Protein AF-A0A537UV97-F1 (afdb_monomer_lite)

pLDDT: mean 91.1, std 6.42, range [53.94, 96.88]

Secondary structure (DSSP, 8-state):
--EEEEEEETTTTEEEEE-----TT--S-TT-------PPPPP------GGG-EE-SS-EE-PPS--

Sequence (67 aa):
LDYVSPDVNQSTGTLQVRAIFENAKQALLPGYFVRVRVPLRAQQALLVPEVAVGADQAGRYVLTVNA

Structure (mmCIF, N/CA/C/O backbone):
data_AF-A0A537UV97-F1
#
_entry.id   AF-A0A537UV97-F1
#
loop_
_atom_site.group_PDB
_atom_site.id
_atom_site.type_symbol
_atom_site.label_atom_id
_atom_site.label_alt_id
_atom_site.label_comp_id
_atom_site.label_asym_id
_atom_site.label_entity_id
_atom_site.label_seq_id
_atom_site.pdbx_PDB_ins_code
_atom_site.Cartn_x
_atom_site.Cartn_y
_atom_site.Cartn_z
_atom_site.occupancy
_atom_site.B_iso_or_equiv
_atom_site.auth_seq_id
_atom_site.auth_comp_id
_atom_site.auth_asym_id
_atom_site.auth_atom_id
_atom_site.pdbx_PDB_model_num
ATOM 1 N N . LEU A 1 1 ? -5.390 9.411 6.499 1.00 80.44 1 LEU A N 1
ATOM 2 C CA . LEU A 1 1 ? -4.415 9.020 7.538 1.00 80.44 1 LEU A CA 1
ATOM 3 C C . LEU A 1 1 ? -4.173 10.253 8.380 1.00 80.44 1 LEU A C 1
ATOM 5 O O . LEU A 1 1 ? -3.849 11.280 7.795 1.00 80.44 1 LEU A O 1
ATOM 9 N N . ASP A 1 2 ? -4.407 10.181 9.686 1.00 84.88 2 ASP A N 1
ATOM 10 C CA . ASP A 1 2 ? -4.118 11.292 10.606 1.00 84.88 2 ASP A CA 1
ATOM 11 C C . ASP A 1 2 ? -2.706 11.194 11.190 1.00 84.88 2 ASP A C 1
ATOM 13 O O . ASP A 1 2 ? -2.136 12.204 11.590 1.00 84.88 2 ASP A O 1
ATOM 17 N N . TYR A 1 3 ? -2.128 9.989 11.215 1.00 91.44 3 TYR A N 1
ATOM 18 C CA . TYR A 1 3 ? -0.824 9.757 11.817 1.00 91.44 3 TYR A CA 1
ATOM 19 C C . TYR A 1 3 ? -0.076 8.595 11.161 1.00 91.44 3 TYR A C 1
ATOM 21 O O . TYR A 1 3 ? -0.670 7.573 10.804 1.00 91.44 3 TYR A O 1
ATOM 29 N N . VAL A 1 4 ? 1.243 8.757 11.054 1.00 92.12 4 VAL A N 1
ATOM 30 C CA . VAL A 1 4 ? 2.212 7.731 10.657 1.00 92.12 4 VAL A CA 1
ATOM 31 C C . VAL A 1 4 ? 3.313 7.726 11.715 1.00 92.12 4 VAL A C 1
ATOM 33 O O . VAL A 1 4 ? 3.848 8.785 12.041 1.00 92.12 4 VAL A O 1
ATOM 36 N N . SER A 1 5 ? 3.635 6.552 12.255 1.00 92.56 5 SER A N 1
ATOM 37 C CA . SER A 1 5 ? 4.744 6.393 13.198 1.00 92.56 5 SER A CA 1
ATOM 38 C C . SER A 1 5 ? 6.081 6.727 12.525 1.00 92.56 5 SER A C 1
ATOM 40 O O . SER A 1 5 ? 6.303 6.269 11.401 1.00 92.56 5 SER A O 1
ATOM 42 N N . PRO A 1 6 ? 6.979 7.484 13.182 1.00 93.06 6 PRO A N 1
ATOM 43 C CA . PRO A 1 6 ? 8.335 7.696 12.679 1.00 93.06 6 PRO A CA 1
ATOM 44 C C . PRO A 1 6 ? 9.1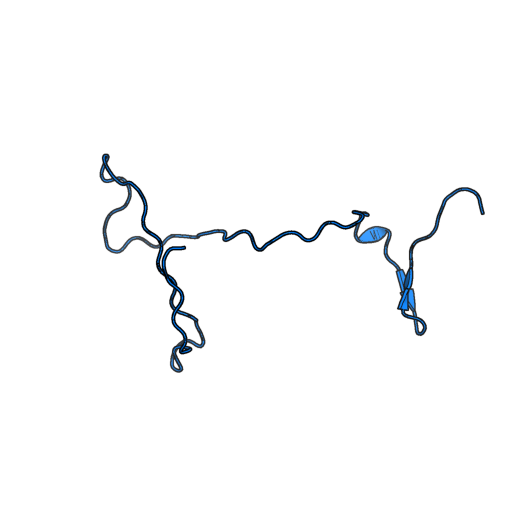87 6.421 12.772 1.00 93.06 6 P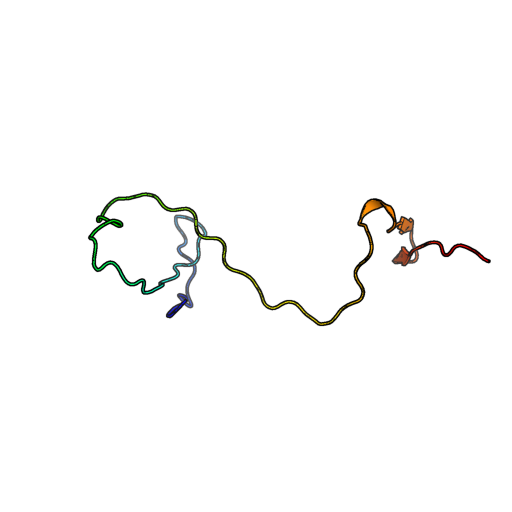RO A C 1
ATOM 46 O O . PRO A 1 6 ? 10.102 6.237 11.974 1.00 93.06 6 PRO A O 1
ATOM 49 N N . ASP A 1 7 ? 8.856 5.531 13.710 1.00 95.88 7 ASP A N 1
ATOM 50 C CA . ASP A 1 7 ? 9.588 4.295 13.959 1.00 95.88 7 ASP A CA 1
ATOM 51 C C . ASP A 1 7 ? 8.910 3.088 13.305 1.00 95.88 7 ASP A C 1
ATOM 53 O O . ASP A 1 7 ? 7.677 2.961 13.287 1.00 95.88 7 ASP A O 1
ATOM 57 N N . VAL A 1 8 ? 9.741 2.167 12.814 1.00 94.94 8 VAL A N 1
ATOM 58 C CA . VAL A 1 8 ? 9.324 0.852 12.318 1.00 94.94 8 VAL A CA 1
ATOM 59 C C . VAL A 1 8 ? 9.249 -0.114 13.492 1.00 94.94 8 VAL A C 1
ATOM 61 O O . VAL A 1 8 ? 10.188 -0.225 14.281 1.00 94.94 8 VAL A O 1
ATOM 64 N N . ASN A 1 9 ? 8.154 -0.868 13.588 1.00 95.12 9 ASN A N 1
ATOM 65 C CA . ASN A 1 9 ? 8.075 -1.946 14.562 1.00 95.12 9 ASN A CA 1
ATOM 66 C C . ASN A 1 9 ? 9.035 -3.075 14.153 1.00 95.12 9 ASN A C 1
ATOM 68 O O . ASN A 1 9 ? 8.830 -3.724 13.129 1.00 95.12 9 ASN A O 1
ATOM 72 N N . GLN A 1 10 ? 10.073 -3.318 14.955 1.00 95.38 10 GLN A N 1
ATOM 73 C CA . GLN A 1 10 ? 11.124 -4.292 14.643 1.00 95.38 10 GLN A CA 1
ATOM 74 C C . GLN A 1 10 ? 10.652 -5.751 14.674 1.00 95.38 10 GLN A C 1
ATOM 76 O O . GLN A 1 10 ? 11.249 -6.584 13.998 1.00 95.38 10 GLN A O 1
ATOM 81 N N . SER A 1 11 ? 9.594 -6.082 15.424 1.00 96.88 11 SER A N 1
ATOM 82 C CA . SER A 1 11 ? 9.109 -7.467 15.497 1.00 96.88 11 SER A CA 1
ATOM 83 C C . SER A 1 11 ? 8.282 -7.866 14.276 1.00 96.88 11 SER A C 1
ATOM 85 O O . SER A 1 11 ? 8.271 -9.036 13.902 1.00 96.88 11 SER A O 1
ATOM 87 N N . THR A 1 12 ? 7.608 -6.904 13.639 1.00 95.19 12 THR A N 1
ATOM 88 C CA . THR A 1 12 ? 6.729 -7.146 12.483 1.00 95.19 12 THR A CA 1
ATOM 89 C C . THR A 1 12 ? 7.261 -6.571 11.173 1.00 95.19 12 THR A C 1
ATOM 91 O O . THR A 1 12 ? 6.752 -6.916 10.110 1.00 95.19 12 THR A O 1
ATOM 94 N N . GLY A 1 13 ? 8.246 -5.671 11.222 1.00 95.00 13 GLY A N 1
ATOM 95 C CA . GLY A 1 13 ? 8.744 -4.943 10.053 1.00 95.00 13 GLY A CA 1
ATOM 96 C C . GLY A 1 13 ? 7.723 -3.967 9.456 1.00 95.00 13 GLY A C 1
ATOM 97 O O . GLY A 1 13 ? 7.815 -3.627 8.280 1.00 95.00 13 GLY A O 1
ATOM 98 N N . THR A 1 14 ? 6.722 -3.534 10.231 1.00 94.25 14 THR A N 1
ATOM 99 C CA . THR A 1 14 ? 5.626 -2.682 9.739 1.00 94.25 14 THR A CA 1
ATOM 100 C C . THR A 1 14 ? 5.675 -1.275 10.323 1.00 94.25 14 THR A C 1
ATOM 102 O O . THR A 1 14 ? 5.998 -1.094 11.498 1.00 94.25 14 THR A O 1
ATOM 105 N N . LEU A 1 15 ? 5.239 -0.286 9.539 1.00 93.44 15 LEU A N 1
ATOM 106 C CA . LEU A 1 15 ? 4.930 1.056 10.034 1.00 93.44 15 LEU A CA 1
ATOM 107 C C . LEU A 1 15 ? 3.514 1.100 10.606 1.00 93.44 15 LEU A C 1
ATOM 109 O O . LEU A 1 15 ? 2.557 0.672 9.958 1.00 93.44 15 LEU A O 1
ATOM 113 N N . GLN A 1 16 ? 3.373 1.655 11.808 1.00 92.81 16 GLN A N 1
ATOM 114 C CA . GLN A 1 16 ? 2.059 1.889 12.388 1.00 92.81 16 GLN A CA 1
ATOM 115 C C . GLN A 1 16 ? 1.436 3.150 11.784 1.00 92.81 16 GLN A C 1
ATOM 117 O O . GLN A 1 16 ? 2.039 4.222 11.762 1.00 92.81 16 GLN A O 1
ATOM 122 N N . VAL A 1 17 ? 0.201 3.013 11.317 1.00 92.69 17 VAL A N 1
ATOM 123 C CA . VAL A 1 17 ? -0.598 4.093 10.736 1.00 92.69 17 VAL A CA 1
ATOM 124 C C . VAL A 1 17 ? -1.928 4.179 11.460 1.00 92.69 17 VAL A C 1
ATOM 126 O O . VAL A 1 17 ? -2.510 3.153 11.819 1.00 92.69 17 VAL A O 1
ATOM 129 N N . ARG A 1 18 ? -2.425 5.403 11.645 1.00 91.88 18 ARG A N 1
ATOM 130 C CA . ARG A 1 18 ? -3.759 5.658 12.189 1.00 91.88 18 ARG A CA 1
ATOM 131 C C . ARG A 1 18 ? -4.609 6.438 11.190 1.00 91.88 18 ARG A C 1
ATOM 133 O O . ARG A 1 18 ? -4.117 7.253 10.398 1.00 91.88 18 ARG A O 1
ATOM 140 N N . ALA A 1 19 ? -5.892 6.107 11.204 1.00 90.31 19 ALA A N 1
ATOM 141 C CA . ALA A 1 19 ? -6.946 6.826 10.517 1.00 90.31 19 ALA A CA 1
ATOM 142 C C . ALA A 1 19 ? -8.144 6.945 11.459 1.00 90.31 19 ALA A C 1
ATOM 144 O O . ALA A 1 19 ? -8.418 6.035 12.244 1.00 90.31 19 ALA A O 1
ATOM 145 N N . ILE A 1 20 ? -8.877 8.045 11.330 1.00 90.62 20 ILE A N 1
ATOM 146 C CA . ILE A 1 20 ? -10.158 8.259 11.995 1.00 90.62 20 ILE A CA 1
ATOM 147 C C . ILE A 1 20 ? -11.252 8.085 10.940 1.00 90.62 20 ILE A C 1
ATOM 149 O O . ILE A 1 20 ? -11.161 8.654 9.851 1.00 90.62 20 ILE A O 1
ATOM 153 N N . PHE A 1 21 ? -12.268 7.287 11.266 1.00 89.62 21 PHE A N 1
ATOM 154 C CA . PHE A 1 21 ? -13.435 7.042 10.423 1.00 89.62 21 PHE A CA 1
ATOM 155 C C . PHE A 1 21 ? -14.706 7.319 11.218 1.00 89.62 21 PHE A C 1
ATOM 157 O O . PHE A 1 21 ? -14.785 6.998 12.405 1.00 89.62 21 PHE A O 1
ATOM 164 N N . GLU A 1 22 ? -15.719 7.863 10.555 1.00 92.88 22 GLU A N 1
ATOM 165 C CA . GLU A 1 22 ? -17.052 7.954 11.139 1.00 92.88 22 GLU A CA 1
ATOM 166 C C . GLU A 1 22 ? -17.672 6.557 11.260 1.00 92.88 22 GLU A C 1
ATOM 168 O O . GLU A 1 22 ? -17.650 5.762 10.321 1.00 92.88 22 GLU A O 1
ATOM 173 N N . ASN A 1 23 ? -18.242 6.254 12.426 1.00 94.00 23 ASN A N 1
ATOM 174 C CA . ASN A 1 23 ? -18.824 4.945 12.728 1.00 94.00 23 ASN A CA 1
ATOM 175 C C . ASN A 1 23 ? -20.174 5.071 13.453 1.00 94.00 23 ASN A C 1
ATOM 177 O O . ASN A 1 23 ? -20.459 4.340 14.399 1.00 94.00 23 ASN A O 1
ATOM 181 N N . ALA A 1 24 ? -21.021 6.014 13.029 1.00 95.44 24 ALA A N 1
ATOM 182 C CA . ALA A 1 24 ? -22.291 6.313 13.703 1.00 95.44 24 ALA A CA 1
ATOM 183 C C . ALA A 1 24 ? -23.239 5.100 13.808 1.00 95.44 24 ALA A C 1
ATOM 185 O O . ALA A 1 24 ? -24.002 4.989 14.760 1.00 95.44 24 ALA A O 1
ATOM 186 N N . LYS A 1 25 ? -23.170 4.170 12.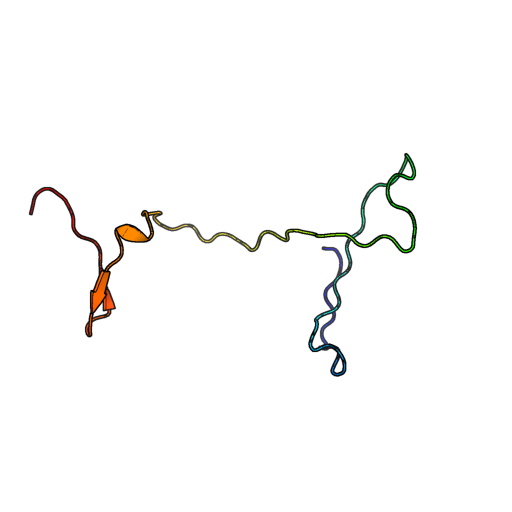844 1.00 95.25 25 LYS A N 1
ATOM 187 C CA . LYS A 1 25 ? -23.980 2.938 12.804 1.00 95.25 25 LYS A CA 1
ATOM 188 C C . LYS A 1 25 ? -23.300 1.726 13.455 1.00 95.25 25 LYS A C 1
ATOM 190 O O . LYS A 1 25 ? -23.808 0.621 13.315 1.00 95.25 25 LYS A O 1
ATOM 195 N N . GLN A 1 26 ? -22.147 1.915 14.104 1.00 91.31 26 GLN A N 1
ATOM 196 C CA . GLN A 1 26 ? -21.376 0.854 14.769 1.00 91.31 26 GLN A CA 1
ATOM 197 C C . GLN A 1 26 ? -21.020 -0.339 13.858 1.00 91.31 26 GLN A C 1
ATOM 199 O O . GLN A 1 26 ? -20.893 -1.470 14.316 1.00 91.31 26 GLN A O 1
ATOM 204 N N . ALA A 1 27 ? -20.830 -0.095 12.559 1.00 92.44 27 ALA A N 1
ATOM 205 C CA . ALA A 1 27 ? -20.468 -1.133 11.592 1.00 92.44 27 ALA A CA 1
ATOM 206 C C . ALA A 1 27 ? -19.017 -1.622 11.760 1.00 92.44 27 ALA A C 1
ATOM 208 O O . ALA A 1 27 ? -18.686 -2.738 11.367 1.00 92.44 27 ALA A O 1
ATOM 209 N N . LEU A 1 28 ? -18.147 -0.788 12.335 1.00 91.19 28 LEU A N 1
ATOM 210 C CA . LEU A 1 28 ? -16.757 -1.123 12.634 1.00 91.19 28 LEU A CA 1
ATOM 211 C C . LEU A 1 28 ? -16.610 -1.361 14.137 1.00 91.19 28 LEU A C 1
ATOM 213 O O . LEU A 1 28 ? -16.556 -0.411 14.918 1.00 91.19 28 LEU A O 1
ATOM 217 N N . LEU A 1 29 ? -16.568 -2.625 14.548 1.00 92.75 29 LEU A N 1
ATOM 218 C CA . LEU A 1 29 ? -16.384 -2.993 15.949 1.00 92.75 29 LEU A CA 1
ATOM 219 C C . LEU A 1 29 ? -14.899 -3.255 16.258 1.00 92.75 29 LEU A C 1
ATOM 221 O O . LEU A 1 29 ? -14.144 -3.666 15.371 1.00 92.75 29 LEU A O 1
ATOM 225 N N . PRO A 1 30 ? -14.454 -3.038 17.509 1.00 91.19 30 PRO A N 1
ATOM 226 C CA . PRO A 1 30 ? -13.103 -3.397 17.927 1.00 91.19 30 PRO A CA 1
ATOM 227 C C . PRO A 1 30 ? -12.795 -4.881 17.680 1.00 91.19 30 PRO A C 1
ATOM 229 O O . PRO A 1 30 ? -13.640 -5.746 17.896 1.00 91.19 30 PRO A O 1
ATOM 232 N N . GLY A 1 31 ? -11.567 -5.172 17.245 1.00 91.88 31 GLY A N 1
ATOM 233 C CA . GLY A 1 31 ? -11.097 -6.535 16.966 1.00 91.88 31 GLY A CA 1
ATOM 234 C C . GLY A 1 31 ? -11.305 -7.011 15.525 1.00 91.88 31 GLY A C 1
ATOM 235 O O . GLY A 1 31 ? -10.815 -8.079 15.165 1.00 91.88 31 GLY A O 1
ATOM 236 N N . TYR A 1 32 ? -11.982 -6.233 14.676 1.00 92.62 32 TYR A N 1
ATOM 237 C CA . TYR A 1 32 ? -12.103 -6.563 13.257 1.00 92.62 32 TYR A CA 1
ATOM 238 C C . TYR A 1 32 ? -10.774 -6.426 12.515 1.00 92.62 32 TYR A C 1
ATOM 240 O O . TYR A 1 32 ? -10.030 -5.459 12.684 1.00 92.62 32 TYR A O 1
ATOM 248 N N . PHE A 1 33 ? -10.530 -7.371 11.609 1.00 91.31 33 PHE A N 1
ATOM 249 C CA . PHE A 1 33 ? -9.518 -7.222 10.575 1.00 91.31 33 PHE A CA 1
ATOM 250 C C . PHE A 1 33 ? -10.097 -6.432 9.405 1.00 91.31 33 PHE A C 1
ATOM 252 O O . PHE A 1 33 ? -11.180 -6.734 8.906 1.00 91.31 33 PHE A O 1
ATOM 259 N N . VAL A 1 34 ? -9.349 -5.436 8.937 1.00 89.31 34 VAL A N 1
ATOM 260 C CA . VAL A 1 34 ? -9.727 -4.608 7.789 1.00 89.31 34 VAL A CA 1
ATOM 261 C C . VAL A 1 34 ? -8.598 -4.576 6.770 1.00 89.31 34 VAL A C 1
ATOM 263 O O . VAL A 1 34 ? -7.420 -4.644 7.118 1.00 89.31 34 VAL A O 1
ATOM 266 N N . ARG A 1 35 ? -8.952 -4.439 5.491 1.00 91.00 35 ARG A N 1
ATOM 267 C CA . ARG A 1 35 ? -7.996 -4.161 4.417 1.00 91.00 35 ARG A CA 1
ATOM 268 C C . ARG A 1 35 ? -8.241 -2.754 3.903 1.00 91.00 35 ARG A C 1
ATOM 270 O O . ARG A 1 35 ? -9.294 -2.472 3.342 1.00 91.00 35 ARG A O 1
ATOM 277 N N . VAL A 1 36 ? -7.252 -1.888 4.078 1.00 89.06 36 VAL A N 1
ATOM 278 C CA . VAL A 1 36 ? -7.317 -0.493 3.643 1.00 89.06 36 VAL A CA 1
ATOM 279 C C . VAL A 1 36 ? -6.440 -0.323 2.409 1.00 89.06 36 VAL A C 1
ATOM 281 O O . VAL A 1 36 ? -5.315 -0.818 2.368 1.00 89.06 36 VAL A O 1
ATOM 284 N N . ARG A 1 37 ? -6.951 0.374 1.392 1.00 90.12 37 ARG A N 1
ATOM 285 C CA . ARG A 1 37 ? -6.151 0.843 0.256 1.00 90.12 37 ARG A CA 1
ATOM 286 C C . ARG A 1 37 ? -5.827 2.309 0.488 1.00 90.12 37 ARG A C 1
ATOM 288 O O . ARG A 1 37 ? -6.738 3.124 0.601 1.00 90.12 37 ARG A O 1
ATOM 295 N N . VAL A 1 38 ? -4.542 2.631 0.573 1.00 86.31 38 VAL A N 1
ATOM 296 C CA . VAL A 1 38 ? -4.072 4.007 0.739 1.00 86.31 38 VAL A CA 1
ATOM 297 C C . VAL A 1 38 ? -3.564 4.489 -0.619 1.00 86.31 38 VAL A C 1
ATOM 299 O O . VAL A 1 38 ? -2.540 3.983 -1.080 1.00 86.31 38 VAL A O 1
ATOM 302 N N . PRO A 1 39 ? -4.261 5.417 -1.295 1.00 82.44 39 PRO A N 1
ATOM 303 C CA . PRO A 1 39 ? -3.751 5.990 -2.529 1.00 82.44 39 PRO A CA 1
ATOM 304 C C . PRO A 1 39 ? -2.524 6.848 -2.212 1.00 82.44 39 PRO A C 1
ATOM 306 O O . PRO A 1 39 ? -2.574 7.752 -1.377 1.00 82.44 39 PRO A O 1
ATOM 309 N N . LEU A 1 40 ? -1.415 6.556 -2.882 1.00 83.62 40 LEU A N 1
ATOM 310 C CA . LEU A 1 40 ? -0.241 7.421 -2.882 1.00 83.62 40 LEU A CA 1
ATOM 311 C C . LEU A 1 40 ? -0.447 8.544 -3.902 1.00 83.62 40 LEU A C 1
ATOM 313 O O . LEU A 1 40 ? -1.239 8.409 -4.837 1.00 83.62 40 LEU A O 1
ATOM 317 N N . ARG A 1 41 ? 0.254 9.669 -3.718 1.00 80.19 41 ARG A N 1
ATOM 318 C CA . ARG A 1 41 ? 0.185 10.796 -4.657 1.00 80.19 41 ARG A CA 1
ATOM 319 C C . ARG A 1 41 ? 0.545 10.314 -6.062 1.00 80.19 41 ARG A C 1
ATOM 321 O O . ARG A 1 41 ? 1.666 9.867 -6.294 1.00 80.19 41 ARG A O 1
ATOM 328 N N . ALA A 1 42 ? -0.398 10.456 -6.987 1.00 79.75 42 ALA A N 1
ATOM 329 C CA . ALA A 1 42 ? -0.123 10.326 -8.405 1.00 79.75 42 ALA A CA 1
ATOM 330 C C . ALA A 1 42 ? 0.666 11.557 -8.862 1.00 79.75 42 ALA A C 1
ATOM 332 O O . ALA A 1 42 ? 0.301 12.691 -8.543 1.00 79.75 42 ALA A O 1
ATOM 333 N N . GLN A 1 43 ? 1.758 11.332 -9.583 1.00 83.31 43 GLN A N 1
ATOM 334 C CA . GLN A 1 43 ? 2.450 12.397 -10.298 1.00 83.31 43 GLN A CA 1
ATOM 335 C C . GLN A 1 43 ? 1.792 12.563 -11.665 1.00 83.31 43 GLN A C 1
ATOM 337 O O . GLN A 1 43 ? 1.300 11.591 -12.242 1.00 83.31 43 GLN A O 1
ATOM 342 N N . GLN A 1 44 ? 1.766 13.789 -12.180 1.00 89.56 44 GLN A N 1
ATOM 343 C CA . GLN A 1 44 ? 1.261 14.030 -13.523 1.00 89.56 44 GLN A CA 1
ATOM 344 C C . GLN A 1 44 ? 2.229 13.400 -14.530 1.00 89.56 44 GLN A C 1
ATOM 346 O O . GLN A 1 44 ? 3.389 13.795 -14.607 1.00 89.56 44 GLN A O 1
ATOM 351 N N . ALA A 1 45 ? 1.756 12.391 -15.256 1.00 90.44 45 ALA A N 1
ATOM 352 C CA . ALA A 1 45 ? 2.565 11.601 -16.174 1.00 90.44 45 ALA A CA 1
ATOM 353 C C . ALA A 1 45 ? 1.722 11.111 -17.357 1.00 90.44 45 ALA A C 1
ATOM 355 O O . ALA A 1 45 ? 0.496 11.018 -17.269 1.00 90.44 45 ALA A O 1
ATOM 356 N N . LEU A 1 46 ? 2.396 10.777 -18.459 1.00 91.31 46 LEU A N 1
ATOM 357 C CA . LEU A 1 46 ? 1.779 10.074 -19.579 1.00 91.31 46 LEU A CA 1
ATOM 358 C C . LEU A 1 46 ? 1.540 8.614 -19.189 1.00 91.31 46 LEU A C 1
ATOM 360 O O . LEU A 1 46 ? 2.430 7.952 -18.654 1.00 91.31 46 LEU A O 1
ATOM 364 N N . LEU A 1 47 ? 0.335 8.120 -19.464 1.00 93.38 47 LEU A N 1
ATOM 365 C CA . LEU A 1 47 ? -0.049 6.739 -19.195 1.00 93.38 47 LEU A CA 1
ATOM 366 C C . LEU A 1 47 ? -0.038 5.948 -20.501 1.00 93.38 47 LEU A C 1
ATOM 368 O O . LEU A 1 47 ? -0.694 6.328 -21.469 1.00 93.38 47 LEU A O 1
ATOM 372 N N . VAL A 1 48 ? 0.688 4.834 -20.503 1.00 93.75 48 VAL A N 1
ATOM 373 C CA . VAL A 1 48 ? 0.704 3.845 -21.586 1.00 93.75 48 VAL A CA 1
ATOM 374 C C . VAL A 1 48 ? 0.464 2.455 -20.992 1.00 93.75 48 VAL A C 1
ATOM 376 O O . VAL A 1 48 ? 0.792 2.236 -19.822 1.00 93.75 48 VAL A O 1
ATOM 379 N N . PRO A 1 49 ? -0.106 1.503 -21.749 1.00 95.19 49 PRO A N 1
ATOM 380 C CA . PRO A 1 49 ? -0.184 0.114 -21.309 1.00 95.19 49 PRO A CA 1
ATOM 381 C C . PRO A 1 49 ? 1.211 -0.448 -21.008 1.00 95.19 49 PRO A C 1
ATOM 383 O O . PRO A 1 49 ? 2.138 -0.233 -21.784 1.00 95.19 49 PRO A O 1
ATOM 386 N N . GLU A 1 50 ? 1.358 -1.215 -19.926 1.00 94.06 50 GLU A N 1
ATOM 387 C CA . GLU A 1 50 ? 2.652 -1.809 -19.543 1.00 94.06 50 GLU A CA 1
ATOM 388 C C . GLU A 1 50 ? 3.222 -2.713 -20.645 1.00 94.06 50 GLU A C 1
ATOM 390 O O . GLU A 1 50 ? 4.416 -2.682 -20.917 1.00 94.06 50 GLU A O 1
ATOM 395 N N . VAL A 1 51 ? 2.349 -3.424 -21.367 1.00 95.25 51 VAL A N 1
ATOM 396 C CA . VAL A 1 51 ? 2.718 -4.268 -22.518 1.00 95.25 51 VAL A CA 1
ATOM 397 C C . VAL A 1 51 ? 3.345 -3.497 -23.685 1.00 95.25 51 VAL A C 1
ATOM 399 O O . VAL A 1 51 ? 3.966 -4.110 -24.546 1.00 95.25 51 VAL A O 1
ATOM 402 N N . ALA A 1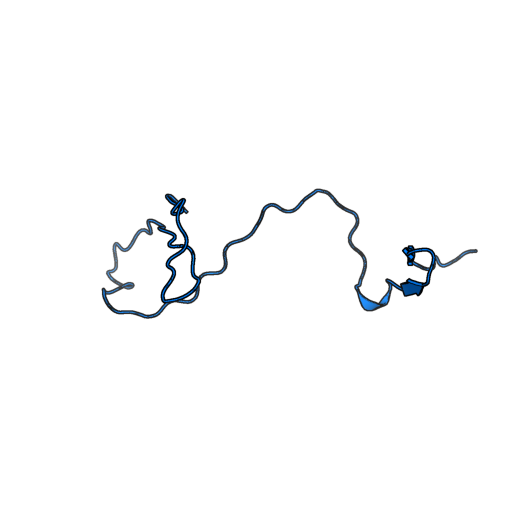 52 ? 3.176 -2.173 -23.740 1.00 95.19 52 ALA A N 1
ATOM 403 C CA . ALA A 1 52 ? 3.776 -1.322 -24.765 1.00 95.19 52 ALA A CA 1
ATOM 404 C C . ALA A 1 52 ? 5.181 -0.821 -24.382 1.00 95.19 52 ALA A C 1
ATOM 406 O O . ALA A 1 52 ? 5.857 -0.224 -25.220 1.00 95.19 52 ALA A O 1
ATOM 407 N N . VAL A 1 53 ? 5.615 -1.031 -23.133 1.00 95.69 53 VAL A N 1
ATOM 408 C CA . VAL A 1 53 ? 6.918 -0.586 -22.628 1.00 95.69 53 VAL A CA 1
ATOM 409 C C . VAL A 1 53 ? 7.943 -1.705 -22.807 1.00 95.69 53 VAL A C 1
ATOM 411 O O . VAL A 1 53 ? 7.918 -2.708 -22.097 1.00 95.69 53 VAL A O 1
ATOM 414 N N . GLY A 1 54 ? 8.868 -1.516 -23.746 1.00 94.94 54 GLY A N 1
ATOM 415 C CA . GLY A 1 54 ? 10.055 -2.355 -23.905 1.00 94.94 54 GLY A CA 1
ATOM 416 C C . GLY A 1 54 ? 11.206 -1.878 -23.018 1.00 94.94 54 GLY A C 1
ATOM 417 O O . GLY A 1 54 ? 11.208 -0.738 -22.550 1.00 94.94 54 GLY A O 1
ATOM 418 N N . ALA A 1 55 ? 12.199 -2.740 -22.794 1.00 96.62 55 ALA A N 1
ATOM 419 C CA . ALA A 1 55 ? 13.441 -2.372 -22.123 1.00 96.62 55 ALA A CA 1
ATOM 420 C C . ALA A 1 55 ? 14.649 -3.037 -22.795 1.00 96.62 55 ALA A C 1
ATOM 422 O O . ALA A 1 55 ? 14.603 -4.223 -23.120 1.00 96.62 55 ALA A O 1
ATOM 423 N N . ASP A 1 56 ? 15.726 -2.280 -22.976 1.00 95.56 56 ASP A N 1
ATOM 424 C CA . ASP A 1 56 ? 17.024 -2.764 -23.450 1.00 95.56 56 ASP A CA 1
ATOM 425 C C . ASP A 1 56 ? 18.176 -2.186 -22.599 1.00 95.56 56 ASP A C 1
ATOM 427 O O . ASP A 1 56 ? 17.955 -1.662 -21.505 1.00 95.56 56 ASP A O 1
ATOM 431 N N . GLN A 1 57 ? 19.422 -2.308 -23.075 1.00 95.94 57 GLN A N 1
ATOM 432 C CA . GLN A 1 57 ? 20.602 -1.786 -22.372 1.00 95.94 57 GLN A CA 1
ATOM 433 C C . GLN A 1 57 ? 20.619 -0.250 -22.256 1.00 95.94 57 GLN A C 1
ATOM 435 O O . GLN A 1 57 ? 21.293 0.274 -21.371 1.00 95.94 57 GLN A O 1
ATOM 440 N N . ALA A 1 58 ? 19.902 0.469 -23.125 1.00 94.44 58 ALA A N 1
ATOM 441 C CA . ALA A 1 58 ? 19.802 1.927 -23.111 1.00 94.44 58 ALA A CA 1
ATOM 442 C C . ALA A 1 58 ? 18.636 2.428 -22.242 1.00 94.44 58 ALA A C 1
ATOM 444 O O . ALA A 1 58 ? 18.668 3.566 -21.770 1.00 94.44 58 ALA A O 1
ATOM 445 N N . GLY A 1 59 ? 17.627 1.591 -21.985 1.00 95.44 59 GLY A N 1
ATOM 446 C CA . GLY A 1 59 ? 16.566 1.873 -21.022 1.00 95.44 59 GLY A CA 1
ATOM 447 C C . GLY A 1 59 ? 15.183 1.451 -21.500 1.00 95.44 59 GLY A C 1
ATOM 448 O O . GLY A 1 59 ? 15.032 0.516 -22.281 1.00 95.44 59 GLY A O 1
ATOM 449 N N . ARG A 1 60 ? 14.149 2.124 -20.981 1.00 95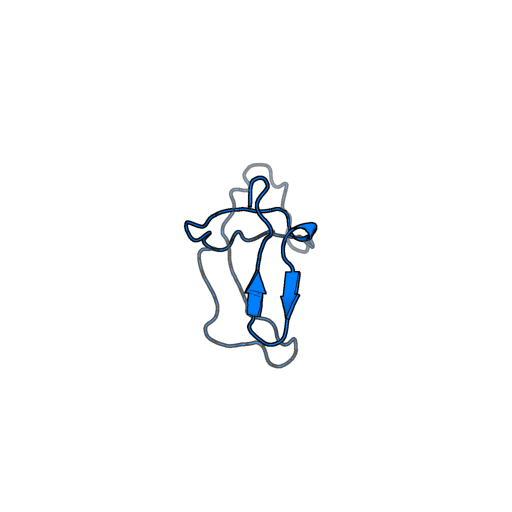.19 60 ARG A N 1
ATOM 450 C CA . ARG A 1 60 ? 12.746 1.853 -21.330 1.00 95.19 60 ARG A CA 1
ATOM 451 C C . ARG A 1 60 ? 12.324 2.669 -22.548 1.00 95.19 60 ARG A C 1
ATOM 453 O O . ARG A 1 60 ? 12.594 3.867 -22.591 1.00 95.19 60 ARG A O 1
ATOM 460 N N . TYR A 1 61 ? 11.609 2.050 -23.481 1.00 94.44 61 TYR A N 1
ATOM 461 C CA . TYR A 1 61 ? 11.129 2.700 -24.703 1.00 94.44 61 TYR A CA 1
ATOM 462 C C . TYR A 1 61 ? 9.715 2.241 -25.081 1.00 94.44 61 TYR A C 1
ATOM 464 O O . TYR A 1 61 ? 9.214 1.234 -24.581 1.00 94.44 61 TYR A O 1
ATOM 472 N N . VAL A 1 62 ? 9.075 2.994 -25.977 1.00 95.06 62 VAL A N 1
ATOM 473 C CA . VAL A 1 62 ? 7.788 2.654 -26.604 1.00 95.06 62 VAL A CA 1
ATOM 474 C C . VAL A 1 62 ? 7.922 2.797 -28.119 1.00 95.06 62 VAL A C 1
ATOM 476 O O . VAL A 1 62 ? 8.693 3.631 -28.592 1.00 95.06 62 VAL A O 1
ATOM 479 N N . LEU A 1 63 ? 7.177 2.000 -28.883 1.00 93.56 63 LEU A N 1
ATOM 480 C CA . LEU A 1 63 ? 7.126 2.108 -30.344 1.00 93.56 63 LEU A CA 1
ATOM 481 C C . LEU A 1 63 ? 5.896 2.921 -30.759 1.00 93.56 63 LEU A C 1
ATOM 483 O O . LEU A 1 63 ? 4.783 2.635 -30.316 1.00 93.56 63 LEU A O 1
ATOM 487 N N . THR A 1 64 ? 6.082 3.925 -31.614 1.00 93.12 64 THR A N 1
ATOM 488 C CA . THR A 1 64 ? 4.982 4.699 -32.202 1.00 93.12 64 THR A CA 1
ATOM 489 C C . THR A 1 64 ? 4.597 4.128 -33.561 1.00 93.12 64 THR A C 1
ATOM 491 O O . THR A 1 64 ? 5.445 3.686 -34.330 1.00 93.12 64 THR A O 1
ATOM 494 N N . VAL A 1 65 ? 3.309 4.169 -33.886 1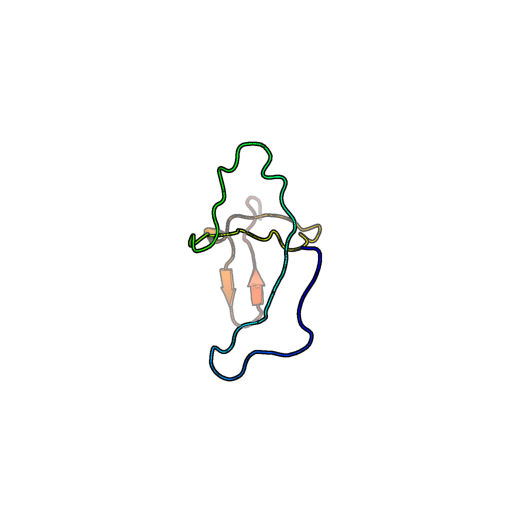.00 90.81 65 VAL A N 1
ATOM 495 C CA . VAL A 1 65 ? 2.828 3.916 -35.251 1.00 90.81 65 VAL A CA 1
ATOM 496 C C . VAL A 1 65 ? 3.080 5.181 -36.079 1.00 90.81 65 VAL A C 1
ATOM 498 O O . VAL A 1 65 ? 2.788 6.268 -35.584 1.00 90.81 65 VAL A O 1
ATOM 501 N N . ASN A 1 66 ? 3.605 5.034 -37.304 1.00 74.69 66 ASN A N 1
ATOM 502 C CA . ASN A 1 66 ? 4.061 6.093 -38.237 1.00 74.69 66 ASN A CA 1
ATOM 503 C C . ASN A 1 66 ? 5.541 6.516 -38.133 1.00 74.69 66 ASN A C 1
ATOM 505 O O . ASN A 1 66 ? 5.839 7.700 -38.282 1.00 74.69 66 ASN A O 1
ATOM 509 N N . ALA A 1 67 ? 6.457 5.576 -37.873 1.00 53.94 67 ALA A N 1
ATOM 510 C CA . ALA A 1 67 ? 7.875 5.824 -38.154 1.00 53.94 67 ALA A CA 1
ATOM 511 C C . ALA A 1 67 ? 8.101 6.118 -39.648 1.00 53.94 67 ALA A C 1
ATOM 513 O O . ALA A 1 67 ? 7.441 5.443 -40.475 1.00 53.94 67 ALA A O 1
#

Radius of gyration: 20.99 Å; chains: 1; bounding box: 45×22×56 Å

Foldseek 3Di:
DPDWDPDADPVVRDIDDDDDDDCPVVPDDPPDDDDDDDDDDDDDDDDDPPVQWDADPVGIDGDDPPD